Protein AF-A0A7J2KE11-F1 (afdb_monomer)

Secondary structure (DSSP, 8-state):
-------HHHHHHHH---SEEEGGGT-TT-GGGG-SS-EEETTTEEE----STT-----EEEEETTEEEEE-

Radius of gyration: 14.27 Å; Cα contacts (8 Å, |Δi|>4): 83; chains: 1; bounding box: 30×39×38 Å

Solvent-accessible surface area (backbone atoms only — not comparable to full-atom values): 4734 Å² total; per-residue (Å²): 139,79,85,69,78,74,54,69,73,55,51,40,70,75,69,72,45,61,55,73,32,61,37,35,83,81,37,68,87,43,78,79,25,77,47,90,68,42,33,25,53,52,94,83,39,82,47,57,70,76,85,58,91,86,65,90,69,44,83,38,79,45,77,53,104,88,47,80,48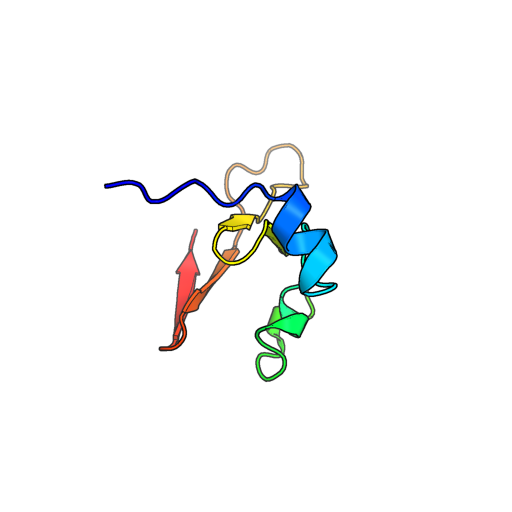,78,49,108

Foldseek 3Di:
DDPPPPPVVNVCPPVVADQWAQQCVPCVVDPVSPDPQWTDRHDPDIDRDDPDPPDPDDWDWDDDPVDTDTDD

Sequence (72 aa):
MQGSLMKPEIFMRILCMPIVRPLFLHYSEDENSYRDDEFLFGPFMLIAPIFEKGLKNAKCISREEHGIITGI

pLDDT: mean 76.42, std 15.54, range [41.28, 91.75]

Structure (mmCIF, N/CA/C/O backbone):
data_AF-A0A7J2KE11-F1
#
_entry.id   AF-A0A7J2KE11-F1
#
loop_
_atom_site.group_PDB
_atom_site.id
_atom_site.type_symbol
_atom_site.label_atom_id
_atom_site.label_alt_id
_atom_site.label_comp_id
_atom_site.label_asym_id
_atom_site.label_entity_id
_atom_site.label_seq_id
_atom_site.pdbx_PDB_ins_code
_atom_site.Cartn_x
_atom_site.Cartn_y
_atom_site.Cartn_z
_atom_site.occupancy
_atom_site.B_iso_or_equiv
_atom_site.auth_seq_id
_atom_site.auth_comp_id
_atom_site.auth_asym_id
_atom_site.auth_atom_id
_atom_site.pdbx_PDB_model_num
ATOM 1 N N . MET A 1 1 ? 9.497 28.542 -9.297 1.00 43.44 1 MET A N 1
ATOM 2 C CA . MET A 1 1 ? 8.088 28.959 -9.118 1.00 43.44 1 MET A CA 1
ATOM 3 C C . MET A 1 1 ? 7.470 28.995 -10.507 1.00 43.44 1 MET A C 1
ATOM 5 O O . MET A 1 1 ? 7.769 29.900 -11.256 1.00 43.44 1 MET A O 1
ATOM 9 N N . GLN A 1 2 ? 6.841 27.938 -11.004 1.00 41.28 2 GLN A N 1
ATOM 10 C CA . GLN A 1 2 ? 5.537 27.469 -10.559 1.00 41.28 2 GLN A CA 1
ATOM 11 C C . GLN A 1 2 ? 5.489 25.956 -10.804 1.00 41.28 2 GLN A C 1
ATOM 13 O O . GLN A 1 2 ? 5.345 25.505 -11.938 1.00 41.28 2 GLN A O 1
ATOM 18 N N . GLY A 1 3 ? 5.683 25.171 -9.740 1.00 46.59 3 GLY A N 1
ATOM 19 C CA . GLY A 1 3 ? 5.333 23.756 -9.751 1.00 46.59 3 GLY A CA 1
ATOM 20 C C . GLY A 1 3 ? 3.819 23.700 -9.823 1.00 46.59 3 GLY A C 1
ATOM 21 O O . GLY A 1 3 ? 3.148 23.710 -8.795 1.00 46.59 3 GLY A O 1
ATOM 22 N N . SER A 1 4 ? 3.281 23.808 -11.037 1.00 48.41 4 SER A N 1
ATOM 23 C CA . SER A 1 4 ? 1.862 23.604 -11.257 1.00 48.41 4 SER A CA 1
ATOM 24 C C . SER A 1 4 ? 1.577 22.192 -10.774 1.00 48.41 4 SER A C 1
ATOM 26 O O . SER A 1 4 ? 2.145 21.225 -11.276 1.00 48.41 4 SER A O 1
ATOM 28 N N . LEU A 1 5 ? 0.786 22.103 -9.707 1.00 60.81 5 LEU A N 1
ATOM 29 C CA . LEU A 1 5 ? 0.250 20.861 -9.186 1.00 60.81 5 LEU A CA 1
ATOM 30 C C . LEU A 1 5 ? -0.429 20.173 -10.371 1.00 60.81 5 LEU A C 1
ATOM 32 O O . LEU A 1 5 ? -1.511 20.586 -10.797 1.00 60.81 5 LEU A O 1
ATOM 36 N N . MET A 1 6 ? 0.279 19.227 -10.989 1.00 53.53 6 MET A N 1
ATOM 37 C CA . MET A 1 6 ? -0.197 18.551 -12.181 1.00 53.53 6 MET A CA 1
ATOM 38 C C . MET A 1 6 ? -1.491 17.863 -11.780 1.00 53.53 6 MET A C 1
ATOM 40 O O . MET A 1 6 ? -1.498 16.997 -10.905 1.00 53.53 6 MET A O 1
ATOM 44 N N . LYS A 1 7 ? -2.600 18.333 -12.353 1.00 65.62 7 LYS A N 1
ATOM 45 C CA . LYS A 1 7 ? -3.933 17.901 -11.940 1.00 65.62 7 LYS A CA 1
ATOM 46 C C . LYS A 1 7 ? -4.015 16.379 -12.099 1.00 65.62 7 LYS A C 1
ATOM 48 O O . LYS A 1 7 ? -3.592 15.880 -13.145 1.00 65.62 7 LYS A O 1
ATOM 53 N N . PRO A 1 8 ? -4.561 15.640 -11.117 1.00 59.19 8 PRO A N 1
ATOM 54 C CA . PRO A 1 8 ? -4.631 14.173 -11.164 1.00 59.19 8 PRO A CA 1
ATOM 55 C C . PRO A 1 8 ? -5.320 13.652 -12.440 1.00 59.19 8 PRO A C 1
ATOM 57 O O . PRO A 1 8 ? -4.987 12.585 -12.950 1.00 59.19 8 PRO A O 1
ATOM 60 N N . GLU A 1 9 ? -6.198 14.470 -13.020 1.00 58.47 9 GLU A N 1
ATOM 61 C CA . GLU A 1 9 ? -6.889 14.265 -14.297 1.00 58.47 9 GLU A CA 1
ATOM 62 C C . GLU A 1 9 ? -5.937 14.099 -15.498 1.00 58.47 9 GLU A C 1
ATOM 64 O O . GLU A 1 9 ? -6.208 13.334 -16.422 1.00 58.47 9 GLU A O 1
ATOM 69 N N . ILE A 1 10 ? -4.799 14.801 -15.489 1.00 63.53 10 ILE A N 1
ATOM 70 C CA . ILE A 1 10 ? -3.780 14.750 -16.549 1.00 63.53 10 ILE A CA 1
ATOM 71 C C . ILE A 1 10 ? -2.954 13.467 -16.421 1.00 63.53 10 ILE A C 1
ATOM 73 O O . ILE A 1 10 ? -2.640 12.829 -17.427 1.00 63.53 10 ILE A O 1
ATOM 77 N N . PHE A 1 11 ? -2.656 13.059 -15.184 1.00 62.44 11 PHE A N 1
ATOM 78 C CA . PHE A 1 11 ? -1.892 11.850 -14.896 1.00 62.44 11 PHE A CA 1
ATOM 79 C C . PHE A 1 11 ? -2.605 10.588 -15.420 1.00 62.44 11 PHE A C 1
ATOM 81 O O . PHE A 1 11 ? -1.998 9.782 -16.126 1.00 62.44 11 PHE A O 1
ATOM 88 N N . MET A 1 12 ? -3.911 10.463 -15.155 1.00 63.56 12 MET A N 1
ATOM 89 C CA . MET A 1 12 ? -4.729 9.328 -15.612 1.00 63.56 12 MET A CA 1
ATOM 90 C C . MET A 1 12 ? -4.814 9.237 -17.144 1.00 63.56 12 MET A C 1
ATOM 92 O O . MET A 1 12 ? -4.863 8.146 -17.710 1.00 63.56 12 MET A O 1
ATOM 96 N N . ARG A 1 13 ? -4.816 10.386 -17.828 1.00 60.47 13 ARG A N 1
ATOM 97 C CA . ARG A 1 13 ? -5.111 10.484 -19.262 1.00 60.47 13 ARG A CA 1
ATOM 98 C C . ARG A 1 13 ? -3.899 10.262 -20.173 1.00 60.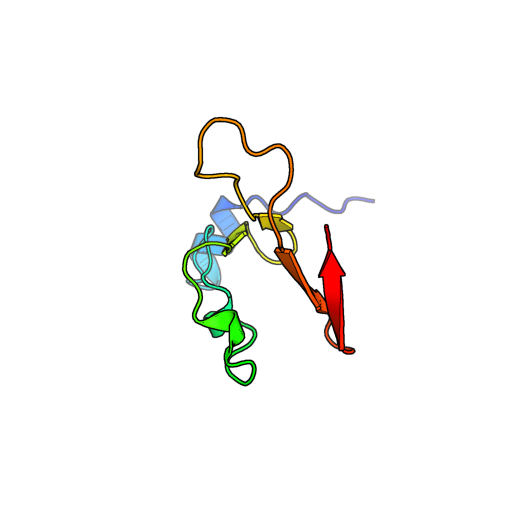47 13 ARG A C 1
ATOM 100 O O . ARG A 1 13 ? -4.087 9.829 -21.303 1.00 60.47 13 ARG A O 1
ATOM 107 N N . ILE A 1 14 ? -2.685 10.563 -19.708 1.00 64.06 14 ILE A N 1
ATOM 108 C CA . ILE A 1 14 ? -1.461 10.487 -20.531 1.00 64.06 14 ILE A CA 1
ATOM 109 C C . ILE A 1 14 ? -0.694 9.181 -20.302 1.00 64.06 14 ILE A C 1
ATOM 111 O O . ILE A 1 14 ? -0.168 8.612 -21.253 1.00 64.06 14 ILE A O 1
ATOM 115 N N . LEU A 1 15 ? -0.636 8.695 -19.060 1.00 71.19 15 LEU A N 1
ATOM 116 C CA . LEU A 1 15 ? 0.185 7.531 -18.699 1.00 71.19 15 LEU A CA 1
ATOM 117 C C . LEU A 1 15 ? -0.622 6.236 -18.553 1.00 71.19 15 LEU A C 1
ATOM 119 O O . LEU A 1 15 ? -0.037 5.188 -18.306 1.00 71.19 15 LEU A O 1
ATOM 123 N N . CYS A 1 16 ? -1.955 6.303 -18.676 1.00 78.06 16 CYS A N 1
ATOM 124 C CA . CYS A 1 16 ? -2.871 5.177 -18.452 1.00 78.06 16 CYS A CA 1
ATOM 125 C C . CYS A 1 16 ? -2.677 4.482 -17.084 1.00 78.06 16 CYS A C 1
ATOM 127 O O . CYS A 1 16 ? -3.079 3.340 -16.884 1.00 78.06 16 CYS A O 1
ATOM 129 N N . MET A 1 17 ? -2.059 5.172 -16.124 1.00 82.62 17 MET A N 1
ATOM 130 C CA . MET A 1 17 ? -1.859 4.668 -14.773 1.00 82.62 17 MET A CA 1
ATOM 131 C C . MET A 1 17 ? -3.046 5.081 -13.897 1.00 82.62 17 MET A C 1
ATOM 133 O O . MET A 1 17 ? -3.445 6.253 -13.924 1.00 82.62 17 MET A O 1
ATOM 137 N N . PRO A 1 18 ? -3.611 4.159 -13.100 1.00 86.19 18 PRO A N 1
ATOM 138 C CA . PRO A 1 18 ? -4.768 4.480 -12.285 1.00 86.19 18 PRO A CA 1
ATOM 139 C C . PRO A 1 18 ? -4.400 5.470 -11.170 1.00 86.19 18 PRO A C 1
ATOM 141 O O . PRO A 1 18 ? -3.241 5.604 -10.764 1.00 86.19 18 PRO A O 1
ATOM 144 N N . ILE A 1 19 ? -5.399 6.215 -10.691 1.00 88.25 19 ILE A N 1
ATOM 145 C CA . ILE A 1 19 ? -5.210 7.142 -9.565 1.00 88.25 19 ILE A CA 1
ATOM 146 C C . ILE A 1 19 ? -5.005 6.344 -8.275 1.00 88.25 19 ILE A C 1
ATOM 148 O O . ILE A 1 19 ? -4.092 6.647 -7.520 1.00 88.25 19 ILE A O 1
ATOM 152 N N . VAL A 1 20 ? -5.813 5.305 -8.058 1.00 90.38 20 VAL A N 1
ATOM 153 C CA . VAL A 1 20 ? -5.609 4.306 -7.004 1.00 90.38 20 VAL A CA 1
ATOM 154 C C . VAL A 1 20 ? -4.828 3.147 -7.603 1.00 90.38 20 VAL A C 1
ATOM 156 O O . VAL A 1 20 ? -5.313 2.503 -8.533 1.00 90.38 20 VAL A O 1
ATOM 159 N N . ARG A 1 21 ? -3.613 2.904 -7.115 1.00 89.62 21 ARG A N 1
ATOM 160 C CA . ARG A 1 21 ? -2.716 1.882 -7.660 1.00 89.62 21 ARG A CA 1
ATOM 161 C C . ARG A 1 21 ? -2.446 0.800 -6.628 1.00 89.62 21 ARG A C 1
ATOM 163 O O . ARG A 1 21 ? -2.056 1.141 -5.509 1.00 89.62 21 ARG A O 1
ATOM 170 N N . PRO A 1 22 ? -2.575 -0.480 -7.002 1.00 90.94 22 PRO A N 1
ATOM 171 C CA . PRO A 1 22 ? -2.052 -1.548 -6.172 1.00 90.94 22 PRO A CA 1
ATOM 172 C C . PRO A 1 22 ? -0.522 -1.462 -6.115 1.00 90.94 22 PRO A C 1
ATOM 174 O O . PRO A 1 22 ? 0.130 -1.024 -7.068 1.00 90.94 22 PRO A O 1
ATOM 177 N N . LEU A 1 23 ? 0.055 -1.880 -4.992 1.00 89.50 23 LEU A N 1
ATOM 178 C CA . LEU A 1 23 ? 1.486 -1.721 -4.726 1.00 89.50 23 LEU A CA 1
ATOM 179 C C . LEU A 1 23 ? 2.361 -2.580 -5.641 1.00 89.50 23 LEU A C 1
ATOM 181 O O . LEU A 1 23 ? 3.409 -2.109 -6.082 1.00 89.50 23 LEU A O 1
ATOM 185 N N . PHE A 1 24 ? 1.912 -3.785 -6.002 1.00 89.62 24 PHE A N 1
ATOM 186 C CA . PHE A 1 24 ? 2.642 -4.672 -6.916 1.00 89.62 24 PHE A CA 1
ATOM 187 C C . PHE A 1 24 ? 2.891 -4.062 -8.304 1.00 89.62 24 PHE A C 1
ATOM 189 O O . PHE A 1 24 ? 3.792 -4.506 -9.009 1.00 89.62 24 PHE A O 1
ATOM 196 N N . LEU A 1 25 ? 2.135 -3.027 -8.706 1.00 87.62 25 LEU A N 1
ATOM 197 C CA . LEU A 1 25 ? 2.380 -2.302 -9.958 1.00 87.62 25 LEU A CA 1
ATOM 198 C C . LEU A 1 25 ? 3.749 -1.598 -9.951 1.00 87.62 25 LEU A C 1
ATOM 200 O O . LEU A 1 25 ? 4.353 -1.413 -11.003 1.00 87.62 25 LEU A O 1
ATOM 204 N N . HIS A 1 26 ? 4.212 -1.185 -8.769 1.00 84.62 26 HIS A N 1
ATOM 205 C CA . HIS A 1 26 ? 5.475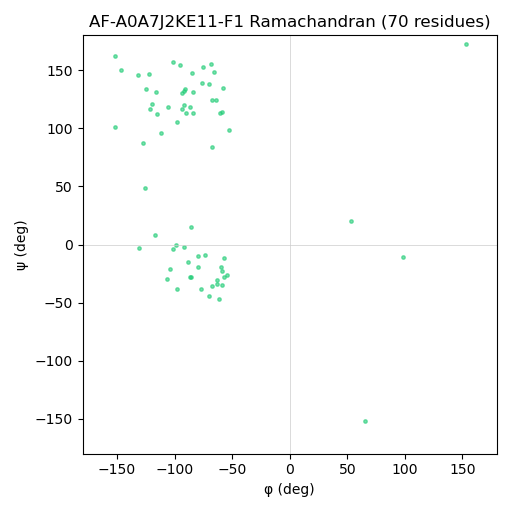 -0.476 -8.566 1.00 84.62 26 HIS A CA 1
ATOM 206 C C . HIS A 1 26 ? 6.553 -1.355 -7.919 1.00 84.62 26 HIS A C 1
ATOM 208 O O . HIS A 1 26 ? 7.733 -1.150 -8.179 1.00 84.62 26 HIS A O 1
ATOM 214 N N . TYR A 1 27 ? 6.155 -2.333 -7.103 1.00 86.94 27 TYR A N 1
ATOM 215 C CA . TYR A 1 27 ? 7.058 -3.139 -6.280 1.00 86.94 27 TYR A CA 1
ATOM 216 C C . TYR A 1 27 ? 6.866 -4.640 -6.525 1.00 86.94 27 TYR A C 1
ATOM 218 O O . TYR A 1 27 ? 6.744 -5.411 -5.580 1.00 86.94 27 TYR A O 1
ATOM 226 N N . SER A 1 28 ? 6.833 -5.068 -7.790 1.00 86.94 28 SER A N 1
ATOM 227 C CA . SER A 1 28 ? 6.525 -6.456 -8.179 1.00 86.94 28 SER A CA 1
ATOM 228 C C . SER A 1 28 ? 7.462 -7.517 -7.588 1.00 86.94 28 SER A C 1
ATOM 230 O O . SER A 1 28 ? 7.080 -8.683 -7.514 1.00 86.94 28 SER A O 1
ATOM 232 N N . GLU A 1 29 ? 8.678 -7.123 -7.199 1.00 88.19 29 GLU A N 1
ATOM 233 C CA . GLU A 1 29 ? 9.682 -7.990 -6.565 1.00 88.19 29 GLU A CA 1
ATOM 234 C C . GLU A 1 29 ? 9.434 -8.210 -5.062 1.00 88.19 29 GLU A C 1
ATOM 236 O O . GLU A 1 29 ? 9.949 -9.169 -4.493 1.00 88.19 29 GLU A O 1
ATOM 241 N N . ASP A 1 30 ? 8.643 -7.353 -4.407 1.00 86.19 30 ASP A N 1
ATOM 242 C CA . ASP A 1 30 ? 8.256 -7.533 -3.007 1.00 86.19 30 ASP A CA 1
ATOM 243 C C . ASP A 1 30 ? 6.964 -8.347 -2.926 1.00 86.19 30 ASP A C 1
ATOM 245 O O . ASP A 1 30 ? 5.888 -7.866 -3.283 1.00 86.19 30 ASP A O 1
ATOM 249 N N . GLU A 1 31 ? 7.045 -9.565 -2.392 1.00 88.38 31 GLU A N 1
ATOM 250 C CA . GLU A 1 31 ? 5.876 -10.425 -2.169 1.00 88.38 31 GLU A CA 1
ATOM 251 C C . GLU A 1 31 ? 4.813 -9.758 -1.277 1.00 88.38 31 GLU A C 1
ATOM 253 O O . GLU A 1 31 ? 3.618 -10.008 -1.440 1.00 88.38 31 GLU A O 1
ATOM 258 N N . ASN A 1 32 ? 5.201 -8.841 -0.380 1.00 86.75 32 ASN A N 1
ATOM 259 C CA . ASN A 1 32 ? 4.245 -8.114 0.459 1.00 86.75 32 ASN A CA 1
ATOM 260 C C . ASN A 1 32 ? 3.449 -7.051 -0.315 1.00 86.75 32 ASN A C 1
ATOM 262 O O . ASN A 1 32 ? 2.527 -6.466 0.248 1.00 86.75 32 ASN A O 1
ATOM 266 N N . SER A 1 33 ? 3.799 -6.751 -1.568 1.00 89.00 33 SER A N 1
ATOM 267 C CA . SER A 1 33 ? 3.101 -5.759 -2.400 1.00 89.00 33 SER A CA 1
ATOM 268 C C . SER A 1 33 ? 1.800 -6.284 -3.025 1.00 89.00 33 SER A C 1
ATOM 270 O O . SER A 1 33 ? 1.011 -5.504 -3.561 1.00 89.00 33 SER A O 1
ATOM 272 N N . TYR A 1 34 ? 1.557 -7.594 -2.925 1.00 90.06 34 TYR A N 1
ATOM 273 C CA . TYR A 1 34 ? 0.344 -8.277 -3.390 1.00 90.06 34 TYR A CA 1
ATOM 274 C C . TYR A 1 34 ? -0.789 -8.263 -2.352 1.00 90.06 34 TYR A C 1
ATOM 276 O O . TYR A 1 34 ? -1.732 -9.044 -2.444 1.00 90.06 34 TYR A O 1
ATOM 284 N N . ARG A 1 35 ? -0.682 -7.412 -1.329 1.00 86.44 35 ARG A N 1
ATOM 285 C CA . ARG A 1 35 ? -1.723 -7.229 -0.318 1.00 86.44 35 ARG A CA 1
ATOM 286 C C . ARG A 1 35 ? -2.770 -6.227 -0.802 1.00 86.44 35 ARG A C 1
ATOM 288 O O . ARG A 1 35 ? -2.438 -5.252 -1.470 1.00 86.44 35 ARG A O 1
ATOM 295 N N . ASP A 1 36 ? -4.010 -6.439 -0.376 1.00 89.38 36 ASP A N 1
ATOM 296 C CA . ASP A 1 36 ? -5.157 -5.602 -0.753 1.00 89.38 36 ASP A CA 1
ATOM 297 C C . ASP A 1 36 ? -5.522 -4.552 0.317 1.00 89.38 36 ASP A C 1
ATOM 299 O O . ASP A 1 36 ? -6.470 -3.785 0.145 1.00 89.38 36 ASP A O 1
ATOM 303 N N . ASP A 1 37 ? -4.799 -4.519 1.443 1.00 90.06 37 ASP A N 1
ATOM 304 C CA . ASP A 1 37 ? -5.085 -3.654 2.594 1.00 90.06 37 ASP A CA 1
ATOM 305 C C . ASP A 1 37 ? -4.366 -2.295 2.558 1.00 90.06 37 ASP A C 1
ATOM 307 O O . ASP A 1 37 ? -4.599 -1.452 3.423 1.00 90.06 37 ASP A O 1
ATOM 311 N N . GLU A 1 38 ? -3.544 -2.047 1.540 1.00 91.00 38 GLU A N 1
ATOM 312 C CA . GLU A 1 38 ? -2.868 -0.772 1.302 1.00 91.00 38 GLU A CA 1
ATOM 313 C C . GLU A 1 38 ? -2.699 -0.497 -0.200 1.00 91.00 38 GLU A C 1
ATOM 315 O O . GLU A 1 38 ? -2.590 -1.405 -1.023 1.00 91.00 38 GLU A O 1
ATOM 320 N N . PHE A 1 39 ? -2.695 0.781 -0.579 1.00 91.75 39 PHE A N 1
ATOM 321 C CA . PHE A 1 39 ? -2.570 1.204 -1.975 1.00 91.75 39 PHE A CA 1
ATOM 322 C C . PHE A 1 39 ? -1.918 2.580 -2.102 1.00 91.75 39 PHE A C 1
ATOM 324 O O . PHE A 1 39 ? -1.880 3.367 -1.155 1.00 91.75 39 PHE A O 1
ATOM 331 N N . LEU A 1 40 ? -1.430 2.899 -3.301 1.00 90.88 40 LEU A N 1
ATOM 332 C CA . LEU A 1 40 ? -0.927 4.231 -3.621 1.00 90.88 40 LEU A CA 1
ATOM 333 C C . LEU A 1 40 ? -2.041 5.103 -4.202 1.00 90.88 40 LEU A C 1
ATOM 335 O O . LEU A 1 40 ? -2.747 4.705 -5.129 1.00 90.88 40 LEU A O 1
ATOM 339 N N . PHE A 1 41 ? -2.169 6.321 -3.689 1.00 89.25 41 PHE A N 1
ATOM 340 C CA . PHE A 1 41 ? -2.949 7.386 -4.298 1.00 89.25 41 PHE A CA 1
ATOM 341 C C . PHE A 1 41 ? -2.015 8.307 -5.085 1.00 89.25 41 PHE A C 1
ATOM 343 O O . PHE A 1 41 ? -1.237 9.094 -4.539 1.00 89.25 41 PHE A O 1
ATOM 350 N N . GLY A 1 42 ? -2.068 8.188 -6.407 1.00 85.38 42 GLY A N 1
ATOM 351 C CA . GLY A 1 42 ? -1.075 8.786 -7.280 1.00 85.38 42 GLY A CA 1
ATOM 352 C C . GLY A 1 42 ? 0.308 8.148 -7.071 1.00 85.38 42 GLY A C 1
ATOM 353 O O . GLY A 1 42 ? 0.401 6.969 -6.743 1.00 85.38 42 GLY A O 1
ATOM 354 N N . PRO A 1 43 ? 1.394 8.894 -7.321 1.00 79.75 43 PRO A N 1
ATOM 355 C CA . PRO A 1 43 ? 2.748 8.343 -7.264 1.00 79.75 43 PRO A CA 1
ATOM 356 C C . PRO A 1 43 ? 3.424 8.395 -5.883 1.00 79.75 43 PRO A C 1
ATOM 358 O O . PRO A 1 43 ? 4.438 7.730 -5.716 1.00 79.75 43 PRO A O 1
ATOM 361 N N . PHE A 1 44 ? 2.922 9.176 -4.916 1.00 82.88 44 PHE A N 1
ATOM 362 C CA . PHE A 1 44 ? 3.695 9.515 -3.702 1.00 82.88 44 PHE A CA 1
ATOM 363 C C . PHE A 1 44 ? 2.958 9.327 -2.371 1.00 82.88 44 PHE A C 1
ATOM 365 O O . PHE A 1 44 ? 3.542 9.574 -1.320 1.00 82.88 44 PHE A O 1
ATOM 372 N N . MET A 1 45 ? 1.680 8.943 -2.381 1.00 87.56 45 MET A N 1
ATOM 373 C CA . MET A 1 45 ? 0.891 8.814 -1.155 1.00 87.56 45 MET A CA 1
ATOM 374 C C . MET A 1 45 ? 0.499 7.359 -0.935 1.00 87.56 45 MET A C 1
ATOM 376 O O . MET A 1 45 ? -0.304 6.827 -1.692 1.00 87.56 45 MET A O 1
ATOM 380 N N . LEU A 1 46 ? 1.040 6.736 0.109 1.00 90.44 46 LEU A N 1
ATOM 381 C CA . LEU A 1 46 ? 0.601 5.426 0.584 1.00 90.44 46 LEU A CA 1
ATOM 382 C C . LEU A 1 46 ? -0.611 5.594 1.505 1.00 90.44 46 LEU A C 1
ATOM 384 O O . LEU A 1 46 ? -0.585 6.413 2.423 1.00 90.44 46 LEU A O 1
ATOM 388 N N . ILE A 1 47 ? -1.663 4.817 1.262 1.00 90.50 47 ILE A N 1
ATOM 389 C CA . ILE A 1 47 ? -2.872 4.778 2.082 1.00 90.50 47 ILE A CA 1
AT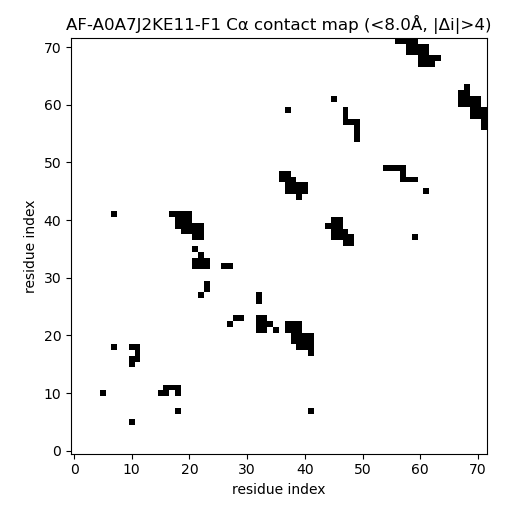OM 390 C C . ILE A 1 47 ? -3.045 3.358 2.626 1.00 90.50 47 ILE A C 1
ATOM 392 O O . ILE A 1 47 ? -3.184 2.417 1.851 1.00 90.50 47 ILE A O 1
ATOM 396 N N . ALA A 1 48 ? -3.074 3.232 3.955 1.00 91.62 48 ALA A N 1
ATOM 397 C CA . ALA A 1 48 ? -3.307 1.988 4.691 1.00 91.62 48 ALA A CA 1
ATOM 398 C C . ALA A 1 48 ? -4.443 2.215 5.713 1.00 91.62 48 ALA A C 1
ATOM 400 O O . ALA A 1 48 ? -4.194 2.670 6.834 1.00 91.62 48 ALA A O 1
ATOM 401 N N . PRO A 1 49 ? -5.714 2.036 5.314 1.00 89.56 49 PRO A N 1
ATOM 402 C CA . PRO A 1 49 ? -6.854 2.342 6.170 1.00 89.56 49 PRO A CA 1
ATOM 403 C C . PRO A 1 49 ? -7.065 1.283 7.265 1.00 89.56 49 PRO A C 1
ATOM 405 O O . PRO A 1 49 ? -6.760 0.105 7.104 1.00 89.56 49 PRO A O 1
ATOM 408 N N . ILE A 1 50 ? 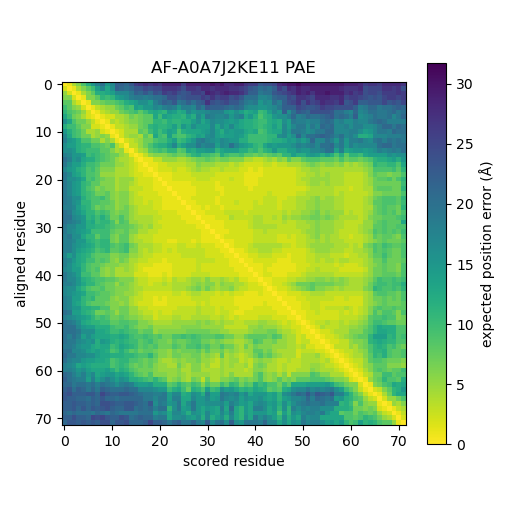-7.664 1.702 8.382 1.00 89.88 50 ILE A N 1
ATOM 409 C CA . ILE A 1 50 ? -8.117 0.790 9.440 1.00 89.88 50 ILE A CA 1
ATOM 410 C C . ILE A 1 50 ? -9.508 0.262 9.068 1.00 89.88 50 ILE A C 1
ATOM 41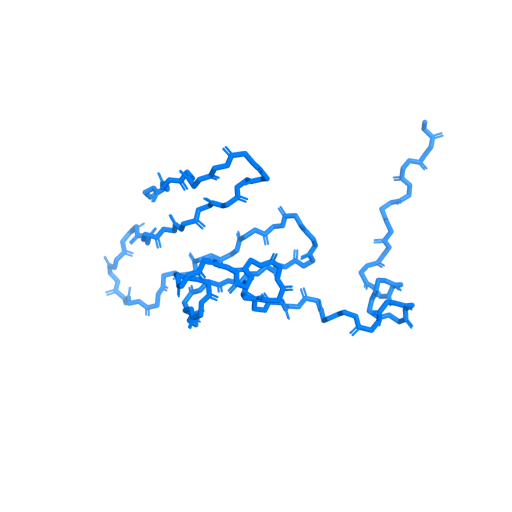2 O O . ILE A 1 50 ? -10.478 1.021 9.058 1.00 89.88 50 ILE A O 1
ATOM 416 N N . PHE A 1 51 ? -9.613 -1.038 8.789 1.00 86.88 51 PHE A N 1
ATOM 417 C CA . PHE A 1 51 ? -10.883 -1.681 8.423 1.00 86.88 51 PHE A CA 1
ATOM 418 C C . PHE A 1 51 ? -11.705 -2.156 9.628 1.00 86.88 51 PHE A C 1
ATOM 420 O O . PHE A 1 51 ? -12.933 -2.226 9.554 1.00 86.88 51 PHE A O 1
ATOM 427 N N . GLU A 1 52 ? -11.056 -2.479 10.749 1.00 88.75 52 GLU A N 1
ATOM 428 C CA . GLU A 1 52 ? -11.737 -3.040 11.916 1.00 88.75 52 GLU A CA 1
ATOM 429 C C . GLU A 1 52 ? -12.138 -1.959 12.922 1.00 88.75 52 GLU A C 1
ATOM 431 O O . GLU A 1 52 ? -11.338 -1.132 13.369 1.00 88.75 52 GLU A O 1
ATOM 436 N N . LYS A 1 53 ? -13.405 -1.997 13.340 1.00 89.88 53 LYS A N 1
ATOM 437 C CA . LYS A 1 53 ? -13.929 -1.071 14.342 1.00 89.88 53 LYS A CA 1
ATOM 438 C C . LYS A 1 53 ? -13.225 -1.282 15.684 1.00 89.88 53 LYS A C 1
ATOM 440 O O . LYS A 1 53 ? -13.295 -2.357 16.266 1.00 89.88 53 LYS A O 1
ATOM 445 N N . GLY A 1 54 ? -12.646 -0.210 16.221 1.00 90.12 54 GLY A N 1
ATOM 446 C CA . GLY A 1 54 ? -11.988 -0.211 17.531 1.00 90.12 54 GLY A CA 1
ATOM 447 C C . GLY A 1 54 ? -10.468 -0.369 17.469 1.00 90.12 54 GLY A C 1
ATOM 448 O O . GLY A 1 54 ? -9.808 -0.103 18.475 1.00 90.12 54 GLY A O 1
ATOM 449 N N . LEU A 1 55 ? -9.902 -0.705 16.305 1.00 87.81 55 LEU A N 1
ATOM 450 C CA . LEU A 1 55 ? -8.467 -0.573 16.081 1.00 87.81 55 LEU A CA 1
ATOM 451 C C . LEU A 1 55 ? -8.081 0.909 15.999 1.00 87.81 55 LEU A C 1
ATOM 453 O O . LEU A 1 55 ? -8.785 1.724 15.404 1.00 87.81 55 LEU A O 1
ATOM 457 N N . LYS A 1 56 ? -6.958 1.257 16.635 1.00 84.56 56 LYS A N 1
ATOM 458 C CA . LYS A 1 56 ? -6.389 2.617 16.625 1.00 84.56 56 LYS A CA 1
ATOM 459 C C . LYS A 1 56 ? -5.181 2.758 15.706 1.00 84.56 56 LYS A C 1
ATOM 461 O O . LYS A 1 56 ? -4.866 3.872 15.315 1.00 84.56 56 LYS A O 1
ATOM 466 N N . ASN A 1 57 ? -4.539 1.639 15.381 1.00 82.44 57 ASN A N 1
ATOM 467 C CA . ASN A 1 57 ? -3.329 1.575 14.574 1.00 82.44 57 ASN A CA 1
ATOM 468 C C . ASN A 1 57 ? -3.528 0.510 13.491 1.00 82.44 57 ASN A C 1
ATOM 470 O O . ASN A 1 57 ? -4.187 -0.503 13.745 1.00 82.44 57 ASN A O 1
ATOM 474 N N . ALA A 1 58 ? -2.950 0.734 12.316 1.00 77.19 58 ALA A N 1
ATOM 475 C CA . ALA A 1 58 ? -2.870 -0.240 11.236 1.00 77.19 58 ALA A CA 1
ATOM 476 C C . ALA A 1 58 ? -1.402 -0.402 10.860 1.00 77.19 58 ALA A C 1
ATOM 478 O O . ALA A 1 58 ? -0.693 0.581 10.676 1.00 77.19 58 ALA A O 1
ATOM 479 N N . LYS A 1 59 ? -0.959 -1.650 10.715 1.00 81.62 59 LYS A N 1
ATOM 480 C CA 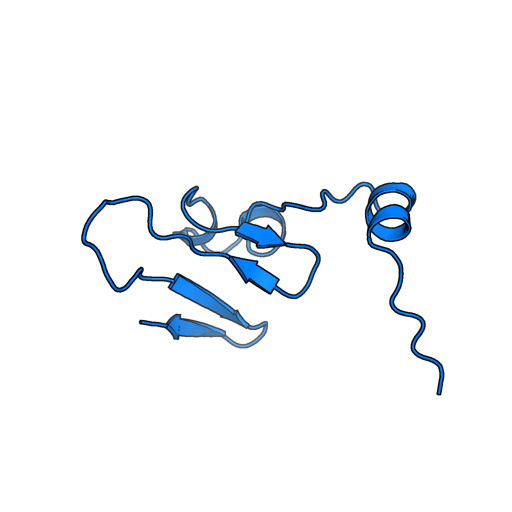. LYS A 1 59 ? 0.383 -1.926 10.216 1.00 81.62 59 LYS A CA 1
ATOM 481 C C . LYS A 1 59 ? 0.449 -1.504 8.750 1.00 81.62 59 LYS A C 1
ATOM 483 O O . LYS A 1 59 ? -0.321 -2.020 7.947 1.00 81.62 59 LYS A O 1
ATOM 488 N N . CYS A 1 60 ? 1.392 -0.635 8.411 1.00 77.69 60 CYS A N 1
ATOM 489 C CA . CYS A 1 60 ? 1.677 -0.266 7.030 1.00 77.69 60 CYS A CA 1
ATOM 490 C C . CYS A 1 60 ? 3.137 -0.571 6.685 1.00 77.69 60 CYS A C 1
ATOM 492 O O . CYS A 1 60 ? 4.036 -0.499 7.533 1.00 77.69 60 CYS A O 1
ATOM 494 N N . ILE A 1 61 ? 3.376 -0.951 5.431 1.00 80.88 61 ILE A N 1
ATOM 495 C CA . ILE A 1 61 ? 4.717 -1.255 4.934 1.00 80.88 61 ILE A CA 1
ATOM 496 C C . ILE A 1 61 ? 5.091 -0.169 3.930 1.00 80.88 61 ILE A C 1
ATOM 498 O O . ILE A 1 61 ? 4.741 -0.221 2.751 1.00 80.88 61 ILE A O 1
ATOM 502 N N . SER A 1 62 ? 5.814 0.850 4.394 1.00 76.94 62 SER A N 1
ATOM 503 C CA . SER A 1 62 ? 6.342 1.862 3.483 1.00 76.94 62 SER A CA 1
ATOM 504 C C . SER A 1 62 ? 7.554 1.322 2.730 1.00 76.94 62 SER A C 1
ATOM 506 O O . SER A 1 62 ? 8.391 0.600 3.276 1.00 76.94 62 SER A O 1
ATOM 508 N N . ARG A 1 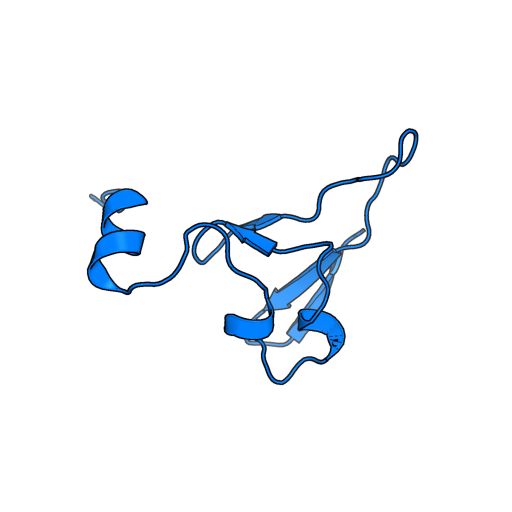63 ? 7.608 1.639 1.439 1.00 75.25 63 ARG A N 1
ATOM 509 C CA . ARG A 1 63 ? 8.628 1.166 0.507 1.00 75.25 63 ARG A CA 1
ATOM 510 C C . ARG A 1 63 ? 9.314 2.381 -0.077 1.00 75.25 63 ARG A C 1
ATOM 512 O O . ARG A 1 63 ? 8.678 3.187 -0.752 1.00 75.25 63 ARG A O 1
ATOM 519 N N . GLU A 1 64 ? 10.598 2.512 0.197 1.00 69.44 64 GLU A N 1
ATOM 520 C CA . GLU A 1 64 ? 11.459 3.476 -0.471 1.00 69.44 64 GLU A CA 1
ATOM 521 C C . GLU A 1 64 ? 12.279 2.752 -1.540 1.00 69.44 64 GLU A C 1
ATOM 523 O O . GLU A 1 64 ? 12.535 1.552 -1.429 1.00 69.44 64 GLU A O 1
ATOM 528 N N .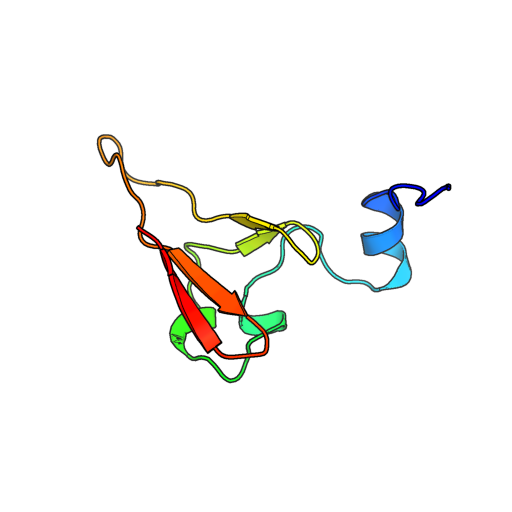 GLU A 1 65 ? 12.757 3.479 -2.554 1.00 56.03 65 GLU A N 1
ATOM 529 C CA . GLU A 1 65 ? 13.696 2.939 -3.556 1.00 56.03 65 GLU A CA 1
ATOM 530 C C . GLU A 1 65 ? 14.991 2.374 -2.920 1.00 56.03 65 GLU A C 1
ATOM 532 O O . GLU A 1 65 ? 15.752 1.668 -3.578 1.00 56.03 65 GLU A O 1
ATOM 537 N N . HIS A 1 66 ? 15.227 2.633 -1.624 1.00 44.56 66 HIS A N 1
ATOM 538 C CA . HIS A 1 66 ? 16.375 2.164 -0.845 1.00 44.56 66 HIS A CA 1
ATOM 539 C C . HIS A 1 66 ? 16.040 1.234 0.340 1.00 44.56 66 HIS A C 1
ATOM 541 O O . HIS A 1 66 ? 16.945 0.896 1.104 1.00 44.56 66 HIS A O 1
ATOM 547 N N . GLY A 1 67 ? 14.793 0.774 0.506 1.00 50.22 67 GLY A N 1
ATOM 548 C CA . GLY A 1 67 ? 14.461 -0.221 1.536 1.00 50.22 67 GLY A CA 1
ATOM 549 C C . GLY A 1 67 ? 13.021 -0.186 2.051 1.00 50.22 67 GLY A C 1
ATOM 550 O O . GLY A 1 67 ? 12.233 0.700 1.730 1.00 50.22 67 GLY A O 1
ATOM 551 N N . ILE A 1 68 ? 12.680 -1.182 2.874 1.00 53.09 68 ILE A N 1
ATOM 552 C CA . ILE A 1 68 ? 11.371 -1.301 3.527 1.00 53.09 68 ILE A CA 1
ATOM 553 C C . ILE A 1 68 ? 11.433 -0.613 4.892 1.00 53.09 68 ILE A C 1
ATOM 555 O O . ILE A 1 68 ? 12.191 -1.033 5.767 1.00 53.09 68 ILE A O 1
ATOM 559 N N . ILE A 1 69 ? 10.597 0.400 5.102 1.00 53.97 69 ILE A N 1
ATOM 560 C CA . ILE A 1 69 ? 10.407 1.037 6.406 1.00 53.97 69 ILE A CA 1
ATOM 561 C C . ILE A 1 69 ? 9.048 0.568 6.936 1.00 53.97 69 ILE A C 1
ATOM 563 O O . ILE A 1 69 ? 8.005 0.780 6.317 1.00 53.97 69 ILE A O 1
ATOM 567 N N . THR A 1 70 ? 9.041 -0.123 8.074 1.00 51.22 70 THR A N 1
ATOM 568 C CA . THR A 1 70 ? 7.792 -0.559 8.719 1.00 51.22 70 THR A CA 1
ATOM 569 C C . THR A 1 70 ? 7.280 0.557 9.626 1.00 51.22 70 THR A C 1
ATOM 571 O O . THR A 1 70 ? 7.971 0.937 10.571 1.00 51.22 70 THR A O 1
ATOM 574 N N . GLY A 1 71 ? 6.089 1.080 9.329 1.00 57.47 71 GLY A N 1
ATOM 575 C CA . GLY A 1 71 ? 5.377 2.051 10.163 1.00 57.47 71 GLY A CA 1
ATOM 576 C C . GLY A 1 71 ? 4.364 1.371 11.091 1.00 57.47 71 GLY A C 1
ATOM 577 O O . GLY A 1 71 ? 3.901 0.262 10.807 1.00 57.47 71 GLY A O 1
ATOM 578 N N . ILE A 1 72 ? 4.055 2.028 12.215 1.00 47.12 72 ILE A N 1
ATOM 579 C CA . ILE A 1 72 ? 3.066 1.606 13.228 1.00 47.12 72 ILE A CA 1
ATOM 580 C C . ILE A 1 72 ? 1.804 2.453 13.082 1.00 47.12 72 ILE A C 1
ATOM 582 O O . ILE A 1 72 ? 1.970 3.682 12.913 1.00 47.12 72 ILE A O 1
#

Mean predicted aligned error: 9.13 Å